Protein AF-X0V384-F1 (afdb_monomer_lite)

pLDDT: mean 91.4, std 7.95, range [48.19, 98.19]

Radius of gyration: 15.87 Å; chains: 1; bounding box: 48×36×35 Å

Organism: NCBI:txid412755

InterPro domains:
  IPR009051 Alpha-helical ferredoxin [G3DSA:1.10.1060.10] (32-154)
  IPR017896 4Fe-4S ferredoxin-type, iron-sulphur binding domain [PF13187] (60-135)
  IPR017896 4Fe-4S ferredoxin-type, iron-sulphur binding domain [PS51379] (51-80)
  IPR017896 4Fe-4S ferredoxin-type, iron-sulphur binding domain [PS51379] (112-142)
  IPR017900 4Fe-4S ferredoxin, iron-sulphur binding, conserved site [PS00198] (60-71)
  IPR017900 4Fe-4S ferredoxin, iron-sulphur binding, conserved site [PS00198] (122-133)

Secondary structure (DSSP, 8-state):
-TTHHHHHHHHHHHT--SSTTPPPPSSTT--GGGSTT-S--S-SBGGGS-HHHHHHHHH----SHHHHT-HHHHTT-S--HHHHHHHHHHHHHHHS-SSS----S--BSBTTTB-HHHHHT-----HHHHH-TT---HHHHHHHHHHHHHHTT---HHHHT-

Structure (mmCIF, N/CA/C/O backbone):
data_AF-X0V384-F1
#
_entry.id   AF-X0V384-F1
#
loop_
_atom_site.group_PDB
_atom_site.id
_atom_site.type_symbol
_atom_site.label_atom_id
_atom_site.label_alt_id
_atom_site.label_comp_id
_atom_site.label_asym_id
_atom_site.label_entity_id
_atom_site.label_seq_id
_atom_site.pdbx_PDB_ins_code
_atom_site.Cartn_x
_atom_site.Cartn_y
_atom_site.Cartn_z
_atom_site.occupancy
_atom_site.B_iso_or_equiv
_atom_site.auth_seq_id
_atom_site.auth_comp_id
_atom_site.auth_asym_id
_atom_site.auth_atom_id
_atom_site.pdbx_PDB_model_num
ATOM 1 N N . GLY A 1 1 ? 18.691 1.124 -0.310 1.00 60.72 1 GLY A N 1
ATOM 2 C CA . GLY A 1 1 ? 19.801 1.458 -1.238 1.00 60.72 1 GLY A CA 1
ATOM 3 C C . GLY A 1 1 ? 19.261 1.744 -2.630 1.00 60.72 1 GLY A C 1
ATOM 4 O O . GLY A 1 1 ? 18.236 1.174 -2.978 1.00 60.72 1 GLY A O 1
ATOM 5 N N . LYS A 1 2 ? 19.920 2.604 -3.423 1.00 70.94 2 LYS A N 1
ATOM 6 C CA . LYS A 1 2 ? 19.404 3.089 -4.728 1.00 70.94 2 LYS A CA 1
ATOM 7 C C . LYS A 1 2 ? 19.021 1.967 -5.711 1.00 70.94 2 LYS A C 1
ATOM 9 O O . LYS A 1 2 ? 18.051 2.118 -6.441 1.00 70.94 2 LYS A O 1
ATOM 14 N N . HIS A 1 3 ? 19.716 0.829 -5.668 1.00 84.19 3 HIS A N 1
ATOM 15 C CA . HIS A 1 3 ? 19.474 -0.324 -6.550 1.00 84.19 3 HIS A CA 1
ATOM 16 C C . HIS A 1 3 ? 18.676 -1.465 -5.908 1.00 84.19 3 HIS A C 1
ATOM 18 O O . HIS A 1 3 ? 18.487 -2.501 -6.537 1.00 84.19 3 HIS A O 1
ATOM 24 N N . PHE A 1 4 ? 18.202 -1.307 -4.667 1.00 88.19 4 PHE A N 1
ATOM 25 C CA . PHE A 1 4 ? 17.521 -2.398 -3.962 1.00 88.19 4 PHE A CA 1
ATOM 26 C C . PHE A 1 4 ? 16.258 -2.857 -4.704 1.00 88.19 4 PHE A C 1
ATOM 28 O O . PHE A 1 4 ? 16.060 -4.053 -4.886 1.00 88.19 4 PHE A O 1
ATOM 35 N N . HIS A 1 5 ? 15.483 -1.913 -5.247 1.00 89.88 5 HIS A N 1
ATOM 36 C CA . HIS A 1 5 ? 14.292 -2.217 -6.042 1.00 89.88 5 HIS A CA 1
ATOM 37 C C . HIS A 1 5 ? 14.595 -3.058 -7.294 1.00 89.88 5 HIS A C 1
ATOM 39 O O . HIS A 1 5 ? 13.761 -3.861 -7.690 1.00 89.88 5 HIS A O 1
ATOM 45 N N . VAL A 1 6 ? 15.788 -2.932 -7.893 1.00 92.50 6 VAL A N 1
ATOM 46 C CA . VAL A 1 6 ? 16.177 -3.704 -9.087 1.00 92.50 6 VAL A CA 1
ATOM 47 C C . VAL A 1 6 ? 16.330 -5.180 -8.736 1.00 92.50 6 VAL A C 1
ATOM 49 O O . VAL A 1 6 ? 15.732 -6.030 -9.386 1.00 92.50 6 VAL A O 1
ATOM 52 N N . VAL A 1 7 ? 17.078 -5.492 -7.675 1.00 92.12 7 VAL A N 1
ATOM 53 C CA . VAL A 1 7 ? 17.285 -6.882 -7.234 1.00 92.12 7 VAL A CA 1
ATOM 54 C C . VAL A 1 7 ? 15.966 -7.502 -6.781 1.00 92.12 7 VAL A C 1
ATOM 56 O O . VAL A 1 7 ? 15.630 -8.613 -7.180 1.00 92.12 7 VAL A O 1
ATOM 59 N N . ILE A 1 8 ? 15.198 -6.762 -5.981 1.00 93.50 8 ILE A N 1
ATOM 60 C CA . ILE A 1 8 ? 13.940 -7.253 -5.420 1.00 93.50 8 ILE A CA 1
ATOM 61 C C . ILE A 1 8 ? 12.854 -7.415 -6.495 1.00 93.50 8 ILE A C 1
ATOM 63 O O . ILE A 1 8 ? 12.035 -8.327 -6.390 1.00 93.50 8 ILE A O 1
ATOM 67 N N . SER A 1 9 ? 12.894 -6.629 -7.578 1.00 94.56 9 SER A N 1
ATOM 68 C CA . SER A 1 9 ? 11.927 -6.756 -8.675 1.00 94.56 9 SER A CA 1
ATOM 69 C C . SER A 1 9 ? 11.903 -8.136 -9.325 1.00 94.56 9 SER A C 1
ATOM 71 O O . SER A 1 9 ? 10.826 -8.605 -9.680 1.00 94.56 9 SER A O 1
ATOM 73 N N . LEU A 1 10 ? 13.048 -8.824 -9.412 1.00 94.62 10 LEU A N 1
ATOM 74 C CA . LEU A 1 10 ? 13.113 -10.190 -9.940 1.00 94.62 10 LEU A CA 1
ATOM 75 C C . LEU A 1 10 ? 12.263 -11.145 -9.099 1.00 94.62 10 LEU A C 1
ATOM 77 O O . LEU A 1 10 ? 11.474 -11.917 -9.638 1.00 94.62 10 LEU A O 1
ATOM 81 N N . PHE A 1 11 ? 12.388 -11.052 -7.775 1.00 94.94 11 PHE A N 1
ATOM 82 C CA . PHE A 1 11 ? 11.604 -11.862 -6.849 1.00 94.94 11 PHE A CA 1
ATOM 83 C C . PHE A 1 11 ? 10.127 -11.490 -6.900 1.00 94.94 11 PHE A C 1
ATOM 85 O O . PHE A 1 11 ? 9.280 -12.374 -6.895 1.00 94.94 11 PHE A O 1
ATOM 92 N N . ASN A 1 12 ? 9.798 -10.201 -6.988 1.00 96.12 12 ASN A N 1
ATOM 93 C CA . ASN A 1 12 ? 8.398 -9.798 -7.036 1.00 96.12 12 ASN A CA 1
ATOM 94 C C . ASN A 1 12 ? 7.704 -10.234 -8.321 1.00 96.12 12 ASN A C 1
ATOM 96 O O . ASN A 1 12 ? 6.579 -10.704 -8.251 1.00 96.12 12 ASN A O 1
ATOM 100 N N . VAL A 1 13 ? 8.378 -10.139 -9.470 1.00 94.56 13 VAL A N 1
ATOM 101 C CA . VAL A 1 13 ? 7.863 -10.672 -10.738 1.00 94.56 13 VAL A CA 1
ATOM 102 C C . VAL A 1 13 ? 7.722 -12.193 -10.666 1.00 94.56 13 VAL A C 1
ATOM 104 O O . VAL A 1 13 ? 6.732 -12.729 -11.149 1.00 94.56 13 VAL A O 1
ATOM 107 N N . PHE A 1 14 ? 8.659 -12.897 -10.027 1.00 95.31 14 PHE A N 1
ATOM 108 C CA . PHE A 1 14 ? 8.548 -14.345 -9.829 1.00 95.31 14 PHE A CA 1
ATOM 109 C C . PHE A 1 14 ? 7.343 -14.735 -8.956 1.00 95.31 14 PHE A C 1
ATOM 111 O O . PHE A 1 14 ? 6.645 -15.695 -9.267 1.00 95.31 14 PHE A O 1
ATOM 118 N N . PHE A 1 15 ? 7.074 -13.976 -7.891 1.00 94.50 15 PHE A N 1
ATOM 119 C CA . PHE A 1 15 ? 5.952 -14.200 -6.971 1.00 94.50 15 PHE A CA 1
ATOM 120 C C . PHE A 1 15 ? 4.706 -13.365 -7.300 1.00 94.50 15 PHE A C 1
ATOM 122 O O . PHE A 1 15 ? 3.829 -13.225 -6.446 1.00 94.50 15 PHE A O 1
ATOM 129 N N . MET A 1 16 ? 4.621 -12.776 -8.496 1.00 91.75 16 MET A N 1
ATOM 130 C CA . MET A 1 16 ? 3.482 -11.934 -8.853 1.00 91.75 16 MET A CA 1
ATOM 131 C C . MET A 1 16 ? 2.232 -12.783 -9.052 1.00 91.75 16 MET A C 1
ATOM 133 O O . MET A 1 16 ? 2.280 -13.900 -9.575 1.00 91.75 16 MET A O 1
ATOM 137 N N . ARG A 1 17 ? 1.079 -12.213 -8.720 1.00 88.44 17 ARG A N 1
ATOM 138 C CA . ARG A 1 17 ? -0.202 -12.832 -9.045 1.00 88.44 17 ARG A CA 1
ATOM 139 C C . ARG A 1 17 ? -0.459 -12.835 -10.555 1.00 88.44 17 ARG A C 1
ATOM 141 O O . ARG A 1 17 ? -0.517 -11.780 -11.188 1.00 88.44 17 ARG A O 1
ATOM 148 N N . LEU A 1 18 ? -0.652 -14.028 -11.120 1.00 88.75 18 LEU A N 1
ATOM 149 C CA . LEU A 1 18 ? -1.009 -14.210 -12.533 1.00 88.75 18 LEU A CA 1
ATOM 150 C C . LEU A 1 18 ? -2.499 -13.933 -12.780 1.00 88.75 18 LEU A C 1
ATOM 152 O O . LEU A 1 18 ? -2.856 -13.253 -13.740 1.00 88.75 18 LEU A O 1
ATOM 156 N N . GLU A 1 19 ? -3.362 -14.410 -11.882 1.00 88.31 19 GLU A N 1
ATOM 157 C CA . GLU A 1 19 ? -4.809 -14.183 -11.931 1.00 88.31 19 GLU A CA 1
ATOM 158 C C . GLU A 1 19 ? -5.185 -12.909 -11.167 1.00 88.31 19 GLU A C 1
ATOM 160 O O . GLU A 1 19 ? -5.292 -12.883 -9.938 1.00 88.31 19 GLU A O 1
ATOM 165 N N . ARG A 1 20 ? -5.352 -11.813 -11.908 1.00 85.56 20 ARG A N 1
ATOM 166 C CA . ARG A 1 20 ? -5.710 -10.501 -11.353 1.00 85.56 20 ARG A CA 1
ATOM 167 C C . ARG A 1 20 ? -7.210 -10.418 -11.054 1.00 85.56 20 ARG A C 1
ATOM 169 O O . ARG A 1 20 ? -8.014 -11.037 -11.740 1.00 85.56 20 ARG A O 1
ATOM 176 N N . GLY A 1 21 ? -7.580 -9.591 -10.076 1.00 83.81 21 GLY A N 1
ATOM 177 C CA . GLY A 1 21 ? -8.978 -9.355 -9.677 1.00 83.81 21 GLY A CA 1
ATOM 178 C C . GLY A 1 21 ? -9.412 -10.111 -8.420 1.00 83.81 21 GLY A C 1
ATOM 179 O O . GLY A 1 21 ? -10.396 -9.728 -7.793 1.00 83.81 21 GLY A O 1
ATOM 180 N N . ASN A 1 22 ? -8.641 -11.113 -7.999 1.00 86.75 22 ASN A N 1
ATOM 181 C CA . ASN A 1 22 ? -8.879 -11.833 -6.754 1.00 86.75 22 ASN A CA 1
ATOM 182 C C . ASN A 1 22 ? -8.250 -11.059 -5.591 1.00 86.75 22 ASN A C 1
ATOM 184 O O . ASN A 1 22 ? -7.079 -10.675 -5.663 1.00 86.75 22 ASN A O 1
ATOM 188 N N . VAL A 1 23 ? -9.013 -10.858 -4.519 1.00 87.50 23 VAL A N 1
ATOM 189 C CA . VAL A 1 23 ? -8.533 -10.256 -3.269 1.00 87.50 23 VAL A CA 1
ATOM 190 C C . VAL A 1 23 ? -8.114 -11.371 -2.323 1.00 87.50 23 VAL A C 1
ATOM 192 O O . VAL A 1 23 ? -8.809 -12.383 -2.215 1.00 87.50 23 VAL A O 1
ATOM 195 N N . LYS A 1 24 ? -6.994 -11.202 -1.618 1.00 89.50 24 LYS A N 1
ATOM 196 C CA . LYS A 1 24 ? -6.559 -12.217 -0.653 1.00 89.50 24 LYS A CA 1
ATOM 197 C C . LYS A 1 24 ? -7.591 -12.434 0.473 1.00 89.50 24 LYS A C 1
ATOM 199 O O . LYS A 1 24 ? -8.268 -11.473 0.880 1.00 89.50 24 LYS A O 1
ATOM 204 N N . PRO A 1 25 ? -7.675 -13.650 1.048 1.00 90.31 25 PRO A N 1
ATOM 205 C CA . PRO A 1 25 ? -8.540 -13.910 2.198 1.00 90.31 25 PRO A CA 1
ATOM 206 C C . PRO A 1 25 ? -8.192 -12.999 3.385 1.00 90.31 25 PRO A C 1
ATOM 208 O O . PRO A 1 25 ? -7.096 -12.426 3.456 1.00 90.31 25 PRO A O 1
ATOM 211 N N . VAL A 1 26 ? -9.140 -12.855 4.316 1.00 89.50 26 VAL A N 1
ATOM 212 C CA . VAL A 1 26 ? -8.953 -12.081 5.557 1.00 89.50 26 VAL A CA 1
ATOM 213 C C . VAL A 1 26 ? -7.759 -12.635 6.337 1.00 89.50 26 VAL A C 1
ATOM 215 O O . VAL A 1 26 ? -6.824 -11.899 6.655 1.00 89.50 26 VAL A O 1
ATOM 218 N N . ARG A 1 27 ? -7.740 -13.957 6.534 1.00 87.75 27 ARG A N 1
ATOM 219 C CA . ARG A 1 27 ? -6.637 -14.707 7.133 1.00 87.75 27 ARG A CA 1
ATOM 220 C C . ARG A 1 27 ? -6.414 -15.988 6.331 1.00 87.75 27 ARG A C 1
ATOM 222 O O . ARG A 1 27 ? -7.356 -16.707 6.028 1.00 87.75 27 ARG A O 1
ATOM 229 N N . TYR A 1 28 ? -5.168 -16.265 5.948 1.00 87.25 28 TYR A N 1
ATOM 230 C CA . TYR A 1 28 ? -4.841 -17.519 5.265 1.00 87.25 28 TYR A CA 1
ATOM 231 C C . TYR A 1 28 ? -4.977 -18.701 6.232 1.00 87.25 28 TYR A C 1
ATOM 233 O O . TYR A 1 28 ? -4.468 -18.627 7.349 1.00 87.25 28 TYR A O 1
ATOM 241 N N . GLY A 1 29 ? -5.613 -19.784 5.778 1.00 87.38 29 GLY A N 1
ATOM 242 C CA . GLY A 1 29 ? -5.794 -21.010 6.564 1.00 87.38 29 GLY A CA 1
ATOM 243 C C . GLY A 1 29 ? -6.915 -20.953 7.605 1.00 87.38 29 GLY A C 1
ATOM 244 O O . GLY A 1 29 ? -6.951 -21.817 8.473 1.00 87.38 29 GLY A O 1
ATOM 245 N N . VAL A 1 30 ? -7.791 -19.946 7.534 1.00 89.31 30 VAL A N 1
ATOM 246 C CA . VAL A 1 30 ? -9.001 -19.839 8.357 1.00 89.31 30 VAL A CA 1
ATOM 247 C C . VAL A 1 30 ? -10.206 -19.896 7.425 1.00 89.31 30 VAL A C 1
ATOM 249 O O . VAL A 1 30 ? -10.287 -19.099 6.487 1.00 89.31 30 VAL A O 1
ATOM 252 N N . ASP A 1 31 ? -11.090 -20.861 7.667 1.00 88.88 31 ASP A N 1
ATOM 253 C CA . ASP A 1 31 ? -12.362 -21.003 6.955 1.00 88.88 31 ASP A CA 1
ATOM 254 C C . ASP A 1 31 ? -13.380 -19.961 7.447 1.00 88.88 31 ASP A C 1
ATOM 256 O O . ASP A 1 31 ? -13.182 -19.342 8.492 1.00 88.88 31 ASP A O 1
ATOM 260 N N . GLU A 1 32 ? -14.472 -19.760 6.702 1.00 83.44 32 GLU A N 1
ATOM 261 C CA . GLU A 1 32 ? -15.474 -18.722 7.005 1.00 83.44 32 GLU A CA 1
ATOM 262 C C . GLU A 1 32 ? -16.030 -18.830 8.433 1.00 83.44 32 GLU A C 1
ATOM 264 O O . GLU A 1 32 ? -16.118 -17.817 9.124 1.00 83.44 32 GLU A O 1
ATOM 269 N N . ASP A 1 33 ? -16.290 -20.051 8.907 1.00 86.31 33 ASP A N 1
ATOM 270 C CA . ASP A 1 33 ? -16.815 -20.317 10.253 1.00 86.31 33 ASP A CA 1
ATOM 271 C C . ASP A 1 33 ? -15.851 -19.894 11.377 1.00 86.31 33 ASP A C 1
ATOM 273 O O . ASP A 1 33 ? -16.280 -19.631 12.495 1.00 86.31 33 ASP A O 1
ATOM 277 N N . GLY A 1 34 ? -14.545 -19.828 11.095 1.00 86.44 34 GLY A N 1
ATOM 278 C CA . GLY A 1 34 ? -13.516 -19.441 12.065 1.00 86.44 34 GLY A CA 1
ATOM 279 C C . GLY A 1 34 ? -13.164 -17.954 12.040 1.00 86.44 34 GLY A C 1
ATOM 280 O O . GLY A 1 34 ? -12.260 -17.534 12.763 1.00 86.44 34 GLY A O 1
ATOM 281 N N . LEU A 1 35 ? -13.812 -17.151 11.186 1.00 85.69 35 LEU A N 1
ATOM 282 C CA . LEU A 1 35 ? -13.539 -15.713 11.097 1.00 85.69 35 LEU A CA 1
ATOM 283 C C . LEU A 1 35 ? -14.055 -14.947 12.318 1.00 85.69 35 LEU A C 1
ATOM 285 O O . LEU A 1 35 ? -13.398 -13.997 12.738 1.00 85.69 35 LEU A O 1
ATOM 289 N N . ASP A 1 36 ? -15.178 -15.375 12.898 1.00 84.44 36 ASP A N 1
ATOM 290 C CA . ASP A 1 36 ? -15.782 -14.737 14.077 1.00 84.44 36 ASP A CA 1
ATOM 291 C C . ASP A 1 36 ? -14.938 -14.929 15.351 1.00 84.44 36 ASP A C 1
ATOM 293 O O . ASP A 1 36 ? -15.034 -14.140 16.290 1.00 84.44 36 ASP A O 1
ATOM 297 N N . ASP A 1 37 ? -14.065 -15.941 15.363 1.00 87.88 37 ASP A N 1
ATOM 298 C CA . ASP A 1 37 ? -13.142 -16.231 16.465 1.00 87.88 37 ASP A CA 1
ATOM 299 C C . ASP A 1 37 ? -11.835 -15.415 16.389 1.00 87.88 37 ASP A C 1
ATOM 301 O O . ASP A 1 37 ? -10.967 -15.524 17.262 1.00 87.88 37 ASP A O 1
ATOM 305 N N . LEU A 1 38 ? -11.646 -14.611 15.336 1.00 86.00 38 LEU A N 1
ATOM 306 C CA . LEU A 1 38 ? -10.450 -13.787 15.185 1.00 86.00 38 LEU A CA 1
ATOM 307 C C . LEU A 1 38 ? -10.503 -12.574 16.119 1.00 86.00 38 LEU A C 1
ATOM 309 O O . LEU A 1 38 ? -11.382 -11.728 16.017 1.00 86.00 38 LEU A O 1
ATOM 313 N N . GLU A 1 39 ? -9.483 -12.437 16.967 1.00 84.81 39 GLU A N 1
ATOM 314 C CA . GLU A 1 39 ? -9.335 -11.280 17.864 1.00 84.81 39 GLU A CA 1
ATOM 315 C C . GLU A 1 39 ? -9.166 -9.954 17.102 1.00 84.81 39 GLU A C 1
ATOM 317 O O . GLU A 1 39 ? -9.567 -8.898 17.585 1.00 84.81 39 GLU A O 1
ATOM 322 N N . SER A 1 40 ? -8.545 -9.993 15.920 1.00 86.75 40 SER A N 1
ATOM 323 C CA . SER A 1 40 ? -8.432 -8.834 15.031 1.00 86.75 40 SER A CA 1
ATOM 324 C C . SER A 1 40 ? -8.137 -9.243 13.593 1.00 86.75 40 SER A C 1
ATOM 326 O O . SER A 1 40 ? -7.614 -10.333 13.324 1.00 86.75 40 SER A O 1
ATOM 328 N N . PHE A 1 41 ? -8.433 -8.346 12.654 1.00 89.56 41 PHE A N 1
ATOM 329 C CA . PHE A 1 41 ? -8.161 -8.560 11.236 1.00 89.56 41 PHE A CA 1
ATOM 330 C C . PHE A 1 41 ? -7.716 -7.289 10.505 1.00 89.56 41 PHE A C 1
ATOM 332 O O . PHE A 1 41 ? -7.936 -6.160 10.935 1.00 89.56 41 PHE A O 1
ATOM 339 N N . GLY A 1 42 ? -7.081 -7.489 9.347 1.00 93.50 42 GLY A N 1
ATOM 340 C CA . GLY A 1 42 ? -6.495 -6.411 8.554 1.00 93.50 42 GLY A CA 1
ATOM 341 C C . GLY A 1 42 ? -5.129 -5.960 9.065 1.00 93.50 42 GLY A C 1
ATOM 342 O O . GLY A 1 42 ? -4.422 -6.718 9.721 1.00 93.50 42 GLY A O 1
ATOM 343 N N . VAL A 1 43 ? -4.736 -4.745 8.687 1.00 95.75 43 VAL A N 1
ATOM 344 C CA . VAL A 1 43 ? -3.426 -4.164 9.006 1.00 95.75 43 VAL A CA 1
ATOM 345 C C . VAL A 1 43 ? -3.640 -2.835 9.726 1.00 95.75 43 VAL A C 1
ATOM 347 O O . VAL A 1 43 ? -4.198 -1.904 9.141 1.00 95.75 43 VAL A O 1
ATOM 350 N N . LYS A 1 44 ? -3.176 -2.755 10.977 1.00 95.69 44 LYS A N 1
ATOM 351 C CA . LYS A 1 44 ? -3.312 -1.594 11.873 1.00 95.69 44 LYS A CA 1
ATOM 352 C C . LYS A 1 44 ? -1.958 -0.961 12.167 1.00 95.69 44 LYS A C 1
ATOM 354 O O . LYS A 1 44 ? -1.813 0.263 12.102 1.00 95.69 44 LYS A O 1
ATOM 359 N N . VAL A 1 45 ? -0.954 -1.798 12.424 1.00 95.44 45 VAL A N 1
ATOM 360 C CA . VAL A 1 45 ? 0.448 -1.417 12.626 1.00 95.44 45 VAL A CA 1
ATOM 361 C C . VAL A 1 45 ? 1.321 -1.972 11.504 1.00 95.44 45 VAL A C 1
ATOM 363 O O . VAL A 1 45 ? 0.899 -2.804 10.701 1.00 95.44 45 VAL A O 1
ATOM 366 N N . PHE A 1 46 ? 2.552 -1.478 11.392 1.00 94.88 46 PHE A N 1
ATOM 367 C CA . PHE A 1 46 ? 3.421 -1.824 10.266 1.00 94.88 46 PHE A CA 1
ATOM 368 C C . PHE A 1 46 ? 3.795 -3.315 10.237 1.00 94.88 46 PHE A C 1
ATOM 370 O O . PHE A 1 46 ? 3.946 -3.898 9.165 1.00 94.88 46 PHE A O 1
ATOM 377 N N . GLU A 1 47 ? 3.894 -3.935 11.407 1.00 92.62 47 GLU A N 1
ATOM 378 C CA . GLU A 1 47 ? 4.194 -5.350 11.610 1.00 92.62 47 GLU A CA 1
ATOM 379 C C . GLU A 1 47 ? 3.096 -6.292 11.094 1.00 92.62 47 GLU A C 1
ATOM 381 O O . GLU A 1 47 ? 3.382 -7.458 10.823 1.00 92.62 47 GLU A O 1
ATOM 386 N N . ASP A 1 48 ? 1.872 -5.797 10.891 1.00 94.31 48 ASP A N 1
ATOM 387 C CA . ASP A 1 48 ? 0.761 -6.607 10.382 1.00 94.31 48 ASP A CA 1
ATOM 388 C C . ASP A 1 48 ? 0.885 -6.880 8.874 1.00 94.31 48 ASP A C 1
ATOM 390 O O . ASP A 1 48 ? 0.239 -7.782 8.326 1.00 94.31 48 ASP A O 1
ATOM 394 N N . PHE A 1 49 ? 1.707 -6.103 8.157 1.00 95.19 49 PHE A N 1
ATOM 395 C CA . PHE A 1 49 ? 1.913 -6.315 6.731 1.00 95.19 49 PHE A CA 1
ATOM 396 C C . PHE A 1 49 ? 2.554 -7.684 6.462 1.00 95.19 49 PHE A C 1
ATOM 398 O O . PHE A 1 49 ? 3.598 -8.046 6.998 1.00 95.19 49 PHE A O 1
ATOM 405 N N . THR A 1 50 ? 1.961 -8.436 5.532 1.00 94.00 50 THR A N 1
ATOM 406 C CA . THR A 1 50 ? 2.514 -9.721 5.089 1.00 94.00 50 THR A CA 1
ATOM 407 C C . THR A 1 50 ? 3.889 -9.568 4.430 1.00 94.00 50 THR A C 1
ATOM 409 O O . THR A 1 50 ? 4.235 -8.517 3.883 1.00 94.00 50 THR A O 1
ATOM 412 N N . TRP A 1 51 ? 4.648 -10.665 4.364 1.00 93.75 51 TRP A N 1
ATOM 413 C CA . TRP A 1 51 ? 5.929 -10.701 3.648 1.00 93.75 51 TRP A CA 1
ATOM 414 C C . TRP A 1 51 ? 5.806 -10.230 2.186 1.00 93.75 51 TRP A C 1
ATOM 416 O O . TRP A 1 51 ? 6.690 -9.536 1.685 1.00 93.75 51 TRP A O 1
ATOM 426 N N . LYS A 1 52 ? 4.690 -10.549 1.510 1.00 94.19 52 LYS A N 1
ATOM 427 C CA . LYS A 1 52 ? 4.429 -10.124 0.127 1.00 94.19 52 LYS A CA 1
ATOM 428 C C . LYS A 1 52 ? 4.173 -8.621 0.043 1.00 94.19 52 LYS A C 1
ATOM 430 O O . LYS A 1 52 ? 4.666 -7.966 -0.872 1.00 94.19 52 LYS A O 1
ATOM 435 N N . HIS A 1 53 ? 3.471 -8.045 1.022 1.00 95.88 53 HIS A N 1
ATOM 436 C CA . HIS A 1 53 ? 3.302 -6.593 1.107 1.00 95.88 53 HIS A CA 1
ATOM 437 C C . HIS A 1 53 ? 4.647 -5.879 1.249 1.00 95.88 53 HIS A C 1
ATOM 439 O O . HIS A 1 53 ? 4.903 -4.906 0.538 1.00 95.88 53 HIS A O 1
ATOM 445 N N . MET A 1 54 ? 5.519 -6.412 2.105 1.00 95.50 54 MET A N 1
ATOM 446 C CA . MET A 1 54 ? 6.872 -5.899 2.298 1.00 95.50 54 MET A CA 1
ATOM 447 C C . MET A 1 54 ? 7.714 -5.999 1.022 1.00 95.50 54 MET A C 1
ATOM 449 O O . MET A 1 54 ? 8.371 -5.028 0.641 1.00 95.50 54 MET A O 1
ATOM 453 N N . LEU A 1 55 ? 7.651 -7.136 0.322 1.00 95.50 55 LEU A N 1
ATOM 454 C CA . LEU A 1 55 ? 8.329 -7.332 -0.961 1.00 95.50 55 LEU A CA 1
ATOM 455 C C . LEU A 1 55 ? 7.909 -6.272 -1.990 1.00 95.50 55 LEU A C 1
ATOM 457 O O . LEU A 1 55 ? 8.752 -5.648 -2.638 1.00 95.50 55 LEU A O 1
ATOM 461 N N . ASP A 1 56 ? 6.608 -6.018 -2.093 1.00 96.69 56 ASP A N 1
ATOM 462 C CA . ASP A 1 56 ? 6.040 -5.028 -3.004 1.00 96.69 56 ASP A CA 1
ATOM 463 C C . ASP A 1 56 ? 6.498 -3.593 -2.695 1.00 96.69 56 ASP A C 1
ATOM 465 O O . ASP A 1 56 ? 6.799 -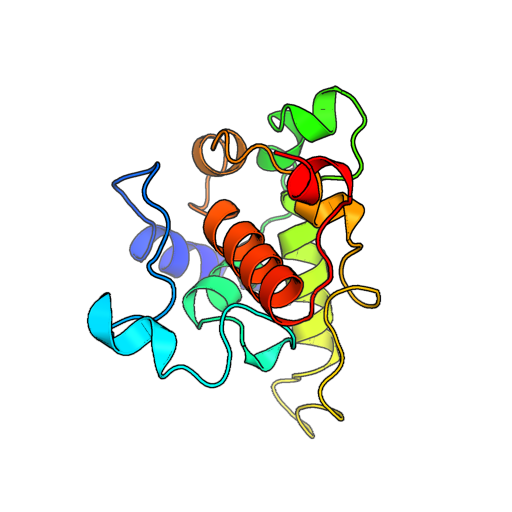2.825 -3.614 1.00 96.69 56 ASP A O 1
ATOM 469 N N . PHE A 1 57 ? 6.594 -3.216 -1.414 1.00 95.94 57 PHE A N 1
ATOM 470 C CA . PHE A 1 57 ? 7.097 -1.897 -1.013 1.00 95.94 57 PHE A CA 1
ATOM 471 C C . PHE A 1 57 ? 8.526 -1.665 -1.500 1.00 95.94 57 PHE A C 1
ATOM 473 O O . PHE A 1 57 ? 8.828 -0.627 -2.096 1.00 95.94 57 PHE A O 1
ATOM 480 N N . TYR A 1 58 ? 9.397 -2.653 -1.310 1.00 95.06 58 TYR A N 1
ATOM 481 C CA . TYR A 1 58 ? 10.787 -2.567 -1.745 1.00 95.06 58 TYR A CA 1
ATOM 482 C C . TYR A 1 58 ? 10.967 -2.670 -3.259 1.00 95.06 58 TYR A C 1
ATOM 484 O O . TYR A 1 58 ? 11.953 -2.153 -3.784 1.00 95.06 58 TYR A O 1
ATOM 492 N N . THR A 1 59 ? 10.011 -3.281 -3.958 1.00 96.56 59 THR A N 1
ATOM 493 C CA . THR A 1 59 ? 10.015 -3.422 -5.419 1.00 96.56 59 THR A CA 1
ATOM 494 C C . THR A 1 59 ? 9.707 -2.114 -6.144 1.00 96.56 59 THR A C 1
ATOM 496 O O . THR A 1 59 ? 10.158 -1.916 -7.270 1.00 96.56 59 THR A O 1
ATOM 499 N N . CYS A 1 60 ? 8.947 -1.202 -5.532 1.00 96.06 60 CYS A N 1
ATOM 500 C CA . CYS A 1 60 ? 8.508 0.024 -6.196 1.00 96.06 60 CYS A CA 1
ATOM 501 C C . CYS A 1 60 ? 9.683 0.862 -6.733 1.00 96.06 60 CYS A C 1
ATOM 503 O O . CYS A 1 60 ? 10.492 1.397 -5.971 1.00 96.06 60 CYS A O 1
ATOM 505 N N . ALA A 1 61 ? 9.712 1.027 -8.059 1.00 95.38 61 ALA A N 1
ATOM 506 C CA . ALA A 1 61 ? 10.689 1.837 -8.786 1.00 95.38 61 ALA A CA 1
ATOM 507 C C . ALA A 1 61 ? 10.280 3.315 -8.948 1.00 95.38 61 ALA A C 1
ATOM 509 O O . ALA A 1 61 ? 10.936 4.045 -9.681 1.00 95.38 61 ALA A O 1
ATOM 510 N N . ASP A 1 62 ? 9.189 3.756 -8.308 1.00 95.31 62 ASP A N 1
ATOM 511 C CA . ASP A 1 62 ? 8.716 5.153 -8.350 1.00 95.31 62 ASP A CA 1
ATOM 512 C C . ASP A 1 62 ? 8.462 5.696 -9.781 1.00 95.31 62 ASP A C 1
ATOM 514 O O . ASP A 1 62 ? 8.662 6.868 -10.083 1.00 95.31 62 ASP A O 1
ATOM 518 N N . CYS A 1 63 ? 7.996 4.834 -10.694 1.00 96.25 63 CYS A N 1
ATOM 519 C CA . CYS A 1 63 ? 7.843 5.176 -12.117 1.00 96.25 63 CYS A CA 1
ATOM 520 C C . CYS A 1 63 ? 6.556 5.938 -12.494 1.00 96.25 63 CYS A C 1
ATOM 522 O O . CYS A 1 63 ? 6.421 6.345 -13.641 1.00 96.25 63 CYS A O 1
ATOM 524 N N . GLY A 1 64 ? 5.583 6.094 -11.588 1.00 96.94 64 GLY A N 1
ATOM 525 C CA . GLY A 1 64 ? 4.362 6.881 -11.852 1.00 96.94 64 GLY A CA 1
ATOM 526 C C . GLY A 1 64 ? 3.178 6.127 -12.465 1.00 96.94 64 GLY A C 1
ATOM 527 O O . GLY A 1 64 ? 2.041 6.435 -12.119 1.00 96.94 64 GLY A O 1
ATOM 528 N N . ARG A 1 65 ? 3.414 5.084 -13.274 1.00 97.94 65 ARG A N 1
ATOM 529 C CA . ARG A 1 65 ? 2.374 4.440 -14.113 1.00 97.94 65 ARG A CA 1
ATOM 530 C C . ARG A 1 65 ? 1.086 4.059 -13.377 1.00 97.94 65 ARG A C 1
ATOM 532 O O . ARG A 1 65 ? -0.009 4.284 -13.884 1.00 97.94 65 ARG A O 1
ATOM 539 N N . CYS A 1 66 ? 1.212 3.498 -12.175 1.00 97.94 66 CYS A N 1
ATOM 540 C CA . CYS A 1 66 ? 0.067 3.086 -11.366 1.00 97.94 66 CYS A CA 1
ATOM 541 C C . CYS A 1 66 ? -0.787 4.269 -10.880 1.00 97.94 66 CYS A C 1
ATOM 543 O O . CYS A 1 66 ? -2.001 4.127 -10.757 1.00 97.94 66 CYS A O 1
ATOM 545 N N . SER A 1 67 ? -0.177 5.429 -10.632 1.00 98.06 67 SER A N 1
ATOM 546 C CA . SER A 1 67 ? -0.877 6.658 -10.248 1.00 98.06 67 SER A CA 1
ATOM 547 C C . SER A 1 67 ? -1.442 7.400 -11.451 1.00 98.06 67 SER A C 1
ATOM 549 O O . SER A 1 67 ? -2.581 7.857 -11.386 1.00 98.06 67 SER A O 1
ATOM 551 N N . ASP A 1 68 ? -0.713 7.445 -12.566 1.00 97.94 68 ASP A N 1
ATOM 552 C CA . ASP A 1 68 ? -1.167 8.096 -13.806 1.00 97.94 68 ASP A CA 1
ATOM 553 C C . ASP A 1 68 ? -2.429 7.437 -14.381 1.00 97.94 68 ASP A C 1
ATOM 555 O O . ASP A 1 68 ? -3.241 8.079 -15.044 1.00 97.94 68 ASP A O 1
ATOM 559 N N . ARG A 1 69 ? -2.602 6.138 -14.116 1.00 98.06 69 ARG A N 1
ATOM 560 C CA . ARG A 1 69 ? -3.748 5.338 -14.567 1.00 98.06 69 ARG A CA 1
ATOM 561 C C . ARG A 1 69 ? -4.784 5.081 -13.478 1.00 98.06 69 ARG A C 1
ATOM 563 O O . ARG A 1 69 ? -5.779 4.407 -13.730 1.00 98.06 69 ARG A O 1
ATOM 570 N N . CYS A 1 70 ? -4.590 5.619 -12.276 1.00 98.19 70 CYS A N 1
ATOM 571 C CA . CYS A 1 70 ? -5.569 5.494 -11.206 1.00 98.19 70 CYS A CA 1
ATOM 572 C C . CYS A 1 70 ? -6.746 6.459 -11.452 1.00 98.19 70 CYS A C 1
ATOM 574 O O . CYS A 1 70 ? -6.532 7.673 -11.466 1.00 98.19 70 CYS A O 1
ATOM 576 N N . PRO A 1 71 ? -7.997 5.974 -11.582 1.00 98.06 71 PRO A N 1
ATOM 577 C CA . PRO A 1 71 ? -9.147 6.849 -11.815 1.00 98.06 71 PRO A CA 1
ATOM 578 C C . PRO A 1 71 ? -9.430 7.780 -10.630 1.00 98.06 71 PRO A C 1
ATOM 580 O O . PRO A 1 71 ? -9.810 8.925 -10.844 1.00 98.06 71 PRO A O 1
ATOM 583 N N . ALA A 1 72 ? -9.196 7.330 -9.390 1.00 97.81 72 ALA A N 1
ATOM 584 C CA . ALA A 1 72 ? -9.346 8.172 -8.203 1.00 97.81 72 ALA A CA 1
ATOM 585 C C . ALA A 1 72 ? -8.350 9.346 -8.221 1.00 97.81 72 ALA A C 1
ATOM 587 O O . ALA A 1 72 ? -8.746 10.492 -8.016 1.00 97.81 72 ALA A O 1
ATOM 588 N N . ASN A 1 73 ? -7.084 9.071 -8.552 1.00 97.62 73 ASN A N 1
ATOM 589 C CA . ASN A 1 73 ? -6.061 10.102 -8.726 1.00 97.62 73 ASN A CA 1
ATOM 590 C C . ASN A 1 73 ? -6.435 11.080 -9.854 1.00 97.62 73 ASN A C 1
ATOM 592 O O . ASN A 1 73 ? -6.330 12.291 -9.686 1.00 97.62 73 ASN A O 1
ATOM 596 N N . ALA A 1 74 ? -6.925 10.563 -10.987 1.00 97.62 74 ALA A N 1
ATOM 597 C CA . ALA A 1 74 ? -7.285 11.366 -12.158 1.00 97.62 74 ALA A CA 1
ATOM 598 C C . ALA A 1 74 ? -8.397 12.392 -11.879 1.00 97.62 74 ALA A C 1
ATOM 600 O O . ALA A 1 74 ? -8.399 13.467 -12.473 1.00 97.62 74 ALA A O 1
ATOM 601 N N . VAL A 1 75 ? -9.321 12.085 -10.961 1.00 97.44 75 VAL A N 1
ATOM 602 C CA . VAL A 1 75 ? -10.391 13.008 -10.538 1.00 97.44 75 VAL A CA 1
ATOM 603 C C . VAL A 1 75 ? -10.028 13.830 -9.294 1.00 97.44 75 VAL A C 1
ATOM 605 O O . VAL A 1 75 ? -10.898 14.460 -8.697 1.00 97.44 75 VAL A O 1
ATOM 608 N N . GLY A 1 76 ? -8.757 13.826 -8.880 1.00 96.62 76 GLY A N 1
ATOM 609 C CA . GLY A 1 76 ? -8.256 14.645 -7.774 1.00 96.62 76 GLY A CA 1
ATOM 610 C C . GLY A 1 76 ? -8.575 14.120 -6.372 1.00 96.62 76 GLY A C 1
ATOM 611 O O . GLY A 1 76 ? -8.466 14.875 -5.407 1.00 96.62 76 GLY A O 1
ATOM 612 N N . ARG A 1 77 ? -8.965 12.846 -6.218 1.00 96.81 77 ARG A N 1
ATOM 613 C CA . ARG A 1 77 ? -9.054 12.222 -4.885 1.00 96.81 77 ARG A CA 1
ATOM 614 C C . ARG A 1 77 ? -7.648 12.029 -4.302 1.00 96.81 77 ARG A C 1
ATOM 616 O O . ARG A 1 77 ? -6.706 11.826 -5.069 1.00 96.81 77 ARG A O 1
ATOM 623 N N . PRO A 1 78 ? -7.486 12.026 -2.966 1.00 95.44 78 PRO A N 1
ATOM 624 C CA . PRO A 1 78 ? -6.181 11.957 -2.301 1.00 95.44 78 PRO A CA 1
ATOM 625 C C . PRO A 1 78 ? -5.546 10.551 -2.325 1.00 95.44 78 PRO A C 1
ATOM 627 O O . PRO A 1 78 ? -4.990 10.111 -1.327 1.00 95.44 78 PRO A O 1
ATOM 630 N N . LEU A 1 79 ? -5.609 9.832 -3.450 1.00 97.19 79 LEU A N 1
ATOM 631 C CA . LEU A 1 79 ? -5.005 8.510 -3.620 1.00 97.19 79 LEU A CA 1
ATOM 632 C C . LEU A 1 79 ? -3.987 8.513 -4.753 1.00 97.19 79 LEU A C 1
ATOM 634 O O . LEU A 1 79 ? -4.321 8.752 -5.907 1.00 97.19 79 LEU A O 1
ATOM 638 N N . SER A 1 80 ? -2.769 8.094 -4.429 1.00 97.50 80 SER A N 1
ATOM 639 C CA . SER A 1 80 ? -1.731 7.751 -5.395 1.00 97.50 80 SER A CA 1
ATOM 640 C C . SER A 1 80 ? -1.181 6.369 -5.032 1.00 97.50 80 SER A C 1
ATOM 642 O O . SER A 1 80 ? -0.441 6.262 -4.051 1.00 97.50 80 SER A O 1
ATOM 644 N N . PRO A 1 81 ? -1.496 5.300 -5.794 1.00 97.12 81 PRO A N 1
ATOM 645 C CA . PRO A 1 81 ? -0.985 3.951 -5.533 1.00 97.12 81 PRO A CA 1
ATOM 646 C C . PRO A 1 81 ? 0.539 3.913 -5.378 1.00 97.12 81 PRO A C 1
ATOM 648 O O . PRO A 1 81 ? 1.066 3.233 -4.502 1.00 97.12 81 PRO A O 1
ATOM 651 N N . ARG A 1 82 ? 1.260 4.727 -6.159 1.00 97.75 82 ARG A N 1
ATOM 652 C CA . ARG A 1 82 ? 2.710 4.904 -6.025 1.00 97.75 82 ARG A CA 1
ATOM 653 C C . ARG A 1 82 ? 3.131 5.342 -4.623 1.00 97.75 82 ARG A C 1
ATOM 655 O O . ARG A 1 82 ? 4.085 4.789 -4.077 1.00 97.75 82 ARG A O 1
ATOM 662 N N . PHE A 1 83 ? 2.437 6.325 -4.047 1.00 97.25 83 PHE A N 1
ATOM 663 C CA . PHE A 1 83 ? 2.775 6.843 -2.724 1.00 97.25 83 PHE A CA 1
ATOM 664 C C . PHE A 1 83 ? 2.434 5.870 -1.604 1.00 97.25 83 PHE A C 1
ATOM 666 O O . PHE A 1 83 ? 3.180 5.850 -0.631 1.00 97.25 83 PHE A O 1
ATOM 673 N N . ILE A 1 84 ? 1.438 4.994 -1.771 1.00 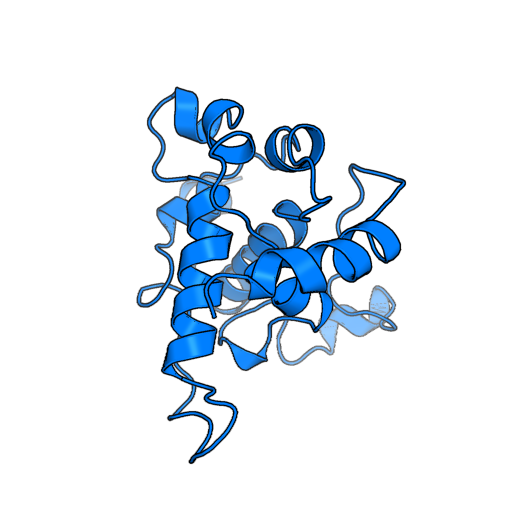97.44 84 ILE A N 1
ATOM 674 C CA . ILE A 1 84 ? 1.209 3.887 -0.830 1.00 97.44 84 ILE A CA 1
ATOM 675 C C . ILE A 1 84 ? 2.486 3.053 -0.673 1.00 97.44 84 ILE A C 1
ATOM 677 O O . ILE A 1 84 ? 2.965 2.845 0.438 1.00 97.44 84 ILE A O 1
ATOM 681 N N . SER A 1 85 ? 3.104 2.642 -1.785 1.00 96.69 85 SER A N 1
ATOM 682 C CA . SER A 1 85 ? 4.326 1.837 -1.715 1.00 96.69 85 SER A CA 1
ATOM 683 C C . SER A 1 85 ? 5.539 2.602 -1.198 1.00 96.69 85 SER A C 1
ATOM 685 O O . SER A 1 85 ? 6.319 2.052 -0.425 1.00 96.69 85 SER A O 1
ATOM 687 N N . ILE A 1 86 ? 5.721 3.852 -1.626 1.00 96.12 86 ILE A N 1
ATOM 688 C CA . ILE A 1 86 ? 6.894 4.651 -1.245 1.00 96.12 86 ILE A CA 1
ATOM 689 C C . ILE A 1 86 ? 6.854 5.016 0.235 1.00 96.12 86 ILE A C 1
ATOM 691 O O . ILE A 1 86 ? 7.859 4.839 0.914 1.00 96.12 86 ILE A O 1
ATOM 695 N N . LYS A 1 87 ? 5.699 5.446 0.755 1.00 97.12 87 LYS A N 1
ATOM 696 C CA . LYS A 1 87 ? 5.531 5.756 2.180 1.00 97.12 87 LYS A CA 1
ATOM 697 C C . LYS A 1 87 ? 5.828 4.531 3.050 1.00 97.12 87 LYS A C 1
ATOM 699 O O . LYS A 1 87 ? 6.616 4.634 3.987 1.00 97.12 87 LYS A O 1
ATOM 704 N N . GLY A 1 88 ? 5.276 3.365 2.697 1.00 96.00 88 GLY A N 1
ATOM 705 C CA . GLY A 1 88 ? 5.551 2.108 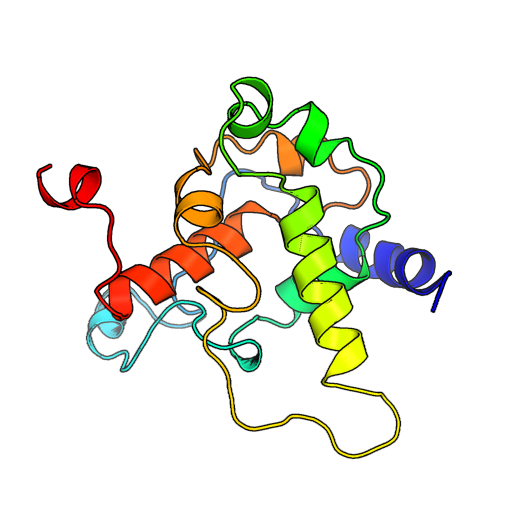3.399 1.00 96.00 88 GLY A CA 1
ATOM 706 C C . GLY A 1 88 ? 7.029 1.708 3.349 1.00 96.00 88 GLY A C 1
ATOM 707 O O . GLY A 1 88 ? 7.619 1.377 4.373 1.00 96.00 88 GLY A O 1
ATOM 708 N N . ARG A 1 89 ? 7.664 1.809 2.175 1.00 94.50 89 ARG A N 1
ATOM 709 C CA . ARG A 1 89 ? 9.097 1.529 1.989 1.00 94.50 89 ARG A CA 1
ATOM 710 C C . ARG A 1 89 ? 9.988 2.459 2.810 1.00 94.50 89 ARG A C 1
ATOM 712 O O . ARG A 1 89 ? 10.943 2.006 3.438 1.00 94.50 89 ARG A O 1
ATOM 719 N N . ASP A 1 90 ? 9.711 3.756 2.769 1.00 94.06 90 ASP A N 1
ATOM 720 C CA . ASP A 1 90 ? 10.528 4.765 3.436 1.00 94.06 90 ASP A CA 1
ATOM 721 C C . ASP A 1 90 ? 10.378 4.650 4.962 1.00 94.06 90 ASP A C 1
ATOM 723 O O . ASP A 1 90 ? 11.371 4.763 5.685 1.00 94.06 90 ASP A O 1
ATOM 727 N N . TYR A 1 91 ? 9.176 4.314 5.450 1.00 94.25 91 TYR A N 1
ATOM 728 C CA . TYR A 1 91 ? 8.965 3.927 6.846 1.00 94.25 91 TYR A CA 1
ATOM 729 C C . TYR A 1 91 ? 9.789 2.689 7.212 1.00 94.25 91 TYR A C 1
ATOM 731 O O . TYR A 1 91 ? 10.522 2.713 8.202 1.00 94.25 91 TYR A O 1
ATOM 739 N N . ALA A 1 92 ? 9.748 1.644 6.378 1.00 91.94 92 ALA A N 1
ATOM 740 C CA . ALA A 1 92 ? 10.498 0.414 6.605 1.00 91.94 92 ALA A CA 1
ATOM 741 C C . ALA A 1 92 ? 12.005 0.682 6.752 1.00 91.94 92 ALA A C 1
ATOM 743 O O . ALA A 1 92 ? 12.620 0.279 7.737 1.00 91.94 92 ALA A O 1
ATOM 744 N N . PHE A 1 93 ? 12.596 1.434 5.816 1.00 89.88 93 PHE A N 1
ATOM 745 C CA . PHE A 1 93 ? 14.022 1.766 5.860 1.00 89.88 93 PHE A CA 1
ATOM 746 C C . PHE A 1 93 ? 14.413 2.617 7.067 1.00 89.88 93 PHE A C 1
ATOM 748 O O . PHE A 1 93 ? 15.540 2.501 7.547 1.00 89.88 93 PHE A O 1
ATOM 755 N N . LYS A 1 94 ? 13.516 3.487 7.538 1.00 90.62 94 LYS A N 1
ATOM 756 C CA . LYS A 1 94 ? 13.783 4.366 8.678 1.00 90.62 94 LYS A CA 1
ATOM 757 C C . LYS A 1 94 ? 13.683 3.636 10.019 1.00 90.62 94 LYS A C 1
ATOM 759 O O . LYS A 1 94 ? 14.443 3.958 10.926 1.00 90.62 94 LYS A O 1
ATOM 764 N N . HIS A 1 95 ? 12.748 2.697 10.150 1.00 89.81 95 HIS A N 1
ATOM 765 C CA . HIS A 1 95 ? 12.396 2.079 11.433 1.00 89.81 95 HIS A CA 1
ATOM 766 C C . HIS A 1 95 ? 12.936 0.654 11.624 1.00 89.81 95 HIS A C 1
ATOM 768 O O . HIS A 1 95 ? 13.045 0.201 12.763 1.00 89.81 95 HIS A O 1
ATOM 774 N N . TYR A 1 96 ? 13.327 -0.029 10.545 1.00 88.06 96 TYR A N 1
ATOM 775 C CA . TYR A 1 96 ? 13.842 -1.403 10.580 1.00 88.06 96 TYR A CA 1
ATOM 776 C C . TYR A 1 96 ? 15.187 -1.489 9.840 1.00 88.06 96 TYR A C 1
ATOM 778 O O . TYR A 1 96 ? 15.274 -2.052 8.742 1.00 88.06 96 TYR A O 1
ATOM 786 N N . PRO A 1 97 ? 16.250 -0.866 10.385 1.00 83.12 97 PRO A N 1
ATOM 787 C CA . PRO A 1 97 ? 17.571 -0.915 9.776 1.00 83.12 97 PRO A CA 1
ATOM 788 C C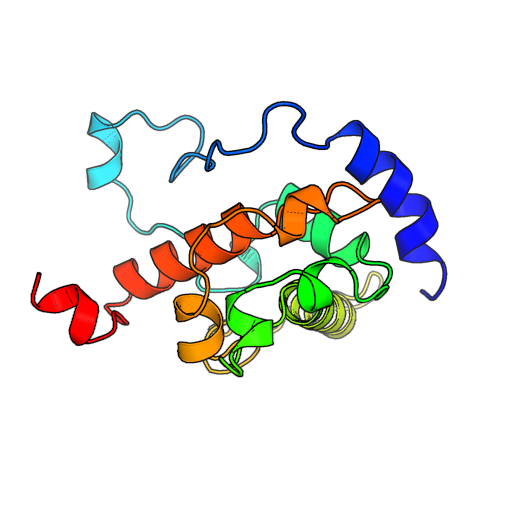 . PRO A 1 97 ? 18.170 -2.328 9.861 1.00 83.12 97 PRO A C 1
ATOM 790 O O . PRO A 1 97 ? 18.028 -3.024 10.855 1.00 83.12 97 PRO A O 1
ATOM 793 N N . LEU A 1 98 ? 18.935 -2.739 8.845 1.00 77.38 98 LEU A N 1
ATOM 794 C CA . LEU A 1 98 ? 19.612 -4.049 8.850 1.00 77.38 98 LEU A CA 1
ATOM 795 C C . LEU A 1 98 ? 20.649 -4.201 9.980 1.00 77.38 98 LEU A C 1
ATOM 797 O O . LEU A 1 98 ? 20.994 -5.319 10.351 1.00 77.38 98 LEU A O 1
ATOM 801 N N . ILE A 1 99 ? 21.180 -3.085 10.487 1.00 77.50 99 ILE A N 1
ATOM 802 C CA . ILE A 1 99 ? 22.156 -3.032 11.578 1.00 77.50 99 ILE A CA 1
ATOM 803 C C . ILE A 1 99 ? 21.667 -1.979 12.578 1.00 77.50 99 ILE A C 1
ATOM 805 O O . ILE A 1 99 ? 21.547 -0.806 12.223 1.00 77.50 99 ILE A O 1
ATOM 809 N N . GLY A 1 100 ? 21.399 -2.396 13.816 1.00 77.56 100 GLY A N 1
ATOM 810 C CA . GLY A 1 100 ? 20.890 -1.546 14.895 1.00 77.56 100 GLY A CA 1
ATOM 811 C C . GLY A 1 100 ? 19.710 -2.187 15.627 1.00 77.56 100 GLY A C 1
ATOM 812 O O . GLY A 1 100 ? 19.402 -3.359 15.418 1.00 77.56 100 GLY A O 1
ATOM 813 N N . SER A 1 101 ? 19.055 -1.423 16.502 1.00 74.94 101 SER A N 1
ATOM 814 C CA . SER A 1 101 ? 17.786 -1.834 17.106 1.00 74.94 101 SER A CA 1
ATOM 815 C C . SER A 1 101 ? 16.647 -1.645 16.105 1.00 74.94 101 SER A C 1
ATOM 817 O O . SER A 1 101 ? 16.451 -0.542 15.590 1.00 74.94 101 SER A O 1
ATOM 819 N N . ASN A 1 102 ? 15.895 -2.713 15.856 1.00 77.56 102 ASN A N 1
ATOM 820 C CA . ASN A 1 102 ? 14.675 -2.673 15.058 1.00 77.56 102 ASN A CA 1
ATOM 821 C C . ASN A 1 102 ? 13.499 -2.194 15.903 1.00 77.56 102 ASN A C 1
ATOM 823 O O . ASN A 1 102 ? 13.317 -2.690 17.012 1.00 77.56 102 ASN A O 1
ATOM 827 N N . GLY A 1 103 ? 12.670 -1.324 15.326 1.00 66.69 103 GLY A N 1
ATOM 828 C CA . GLY A 1 103 ? 11.353 -0.995 15.863 1.00 66.69 103 GLY A CA 1
ATOM 829 C C . GLY A 1 103 ? 11.370 -0.038 17.059 1.00 66.69 103 GLY A C 1
ATOM 830 O O . GLY A 1 103 ? 12.217 -0.101 17.946 1.00 66.69 103 GLY A O 1
ATOM 831 N N . GLY A 1 104 ? 10.408 0.882 17.062 1.00 73.62 104 GLY A N 1
ATOM 832 C CA . GLY A 1 104 ? 9.927 1.533 18.283 1.00 73.62 104 GLY A CA 1
ATOM 833 C C . GLY A 1 104 ? 8.612 0.880 18.706 1.00 73.62 104 GLY A C 1
ATOM 834 O O . GLY A 1 104 ? 8.234 -0.144 18.143 1.00 73.62 104 GLY A O 1
ATOM 835 N N . GLU A 1 105 ? 7.887 1.477 19.652 1.00 83.00 105 GLU A N 1
ATOM 836 C CA . GLU A 1 105 ? 6.526 1.009 19.939 1.00 83.00 105 GLU A CA 1
ATOM 837 C C . GLU A 1 105 ? 5.657 1.026 18.667 1.00 83.00 105 GLU A C 1
ATOM 839 O O . GLU A 1 105 ? 5.767 1.987 17.888 1.00 83.00 105 GLU A O 1
ATOM 844 N N . PRO A 1 106 ? 4.818 -0.007 18.443 1.00 87.25 106 PRO A N 1
ATOM 845 C CA . PRO A 1 106 ? 3.934 -0.073 17.288 1.00 87.25 106 PRO A CA 1
ATOM 846 C C . PRO A 1 106 ? 3.073 1.184 17.194 1.00 87.25 106 PRO A C 1
ATOM 848 O O . PRO A 1 106 ? 2.441 1.602 18.164 1.00 87.25 106 PRO A O 1
ATOM 851 N N . LYS A 1 107 ? 3.066 1.810 16.015 1.00 92.25 107 LYS A N 1
ATOM 852 C CA . LYS A 1 107 ? 2.278 3.018 15.759 1.00 92.25 107 LYS A CA 1
ATOM 853 C C . LYS A 1 107 ? 1.156 2.708 14.778 1.00 92.25 107 LYS A C 1
ATOM 855 O O . LYS A 1 107 ? 1.425 2.014 13.794 1.00 92.25 107 LYS A O 1
ATOM 860 N N . PRO A 1 108 ? -0.042 3.287 14.975 1.00 95.00 108 PRO A N 1
ATOM 861 C CA . PRO A 1 108 ? -1.107 3.214 13.986 1.00 95.00 108 PRO A CA 1
ATOM 862 C C . PRO A 1 108 ? -0.612 3.695 12.621 1.00 95.00 108 PRO A C 1
ATOM 864 O O . PRO A 1 108 ? 0.088 4.709 12.526 1.00 95.00 108 PRO A O 1
ATOM 867 N N . LEU A 1 109 ? -0.953 2.961 11.564 1.00 95.81 109 LEU A N 1
ATOM 868 C CA . LEU A 1 109 ? -0.607 3.327 10.190 1.00 95.81 109 LEU A CA 1
ATOM 869 C C . LEU A 1 109 ? -1.422 4.528 9.711 1.00 95.81 109 LEU A C 1
ATOM 871 O O . LEU A 1 109 ? -0.880 5.427 9.058 1.00 95.81 109 LEU A O 1
ATOM 875 N N . ILE A 1 110 ? -2.711 4.542 10.051 1.00 96.38 110 ILE A N 1
ATOM 876 C CA . ILE A 1 110 ? -3.632 5.634 9.748 1.00 96.38 110 ILE A CA 1
ATOM 877 C C . ILE A 1 110 ? -3.348 6.808 10.689 1.00 96.38 110 ILE A C 1
ATOM 879 O O . ILE A 1 110 ? -3.164 6.634 11.889 1.00 96.38 110 ILE A O 1
ATOM 883 N N . GLY A 1 111 ? -3.248 8.013 10.129 1.00 93.94 111 GLY A N 1
ATOM 884 C CA . GLY A 1 111 ? -2.864 9.227 10.855 1.00 93.94 111 GLY A CA 1
ATOM 885 C C . GLY A 1 111 ? -1.351 9.425 11.010 1.00 93.94 111 GLY A C 1
ATOM 886 O O . GLY A 1 111 ? -0.924 10.506 11.407 1.00 93.94 111 GLY A O 1
ATOM 887 N N . ASN A 1 112 ? -0.532 8.428 10.653 1.00 94.62 112 ASN A N 1
ATOM 888 C CA . ASN A 1 112 ? 0.930 8.511 10.707 1.00 94.62 112 ASN A CA 1
ATOM 889 C C . ASN A 1 112 ? 1.563 8.365 9.315 1.00 94.62 112 ASN A C 1
ATOM 891 O O . ASN A 1 112 ? 2.204 9.291 8.823 1.00 94.62 112 ASN A O 1
ATOM 895 N N . ILE A 1 113 ? 1.354 7.220 8.658 1.00 95.44 113 ILE A N 1
ATOM 896 C CA . ILE A 1 113 ? 1.899 6.940 7.320 1.00 95.44 113 ILE A CA 1
ATOM 897 C C . ILE A 1 113 ? 0.871 7.280 6.238 1.00 95.44 113 ILE A C 1
ATOM 899 O O . ILE A 1 113 ? 1.209 7.907 5.231 1.00 95.44 113 ILE A O 1
ATOM 903 N N . TYR A 1 114 ? -0.379 6.873 6.449 1.00 97.44 114 TYR A N 1
ATOM 904 C CA . TYR A 1 114 ? -1.477 7.043 5.499 1.00 97.44 114 TYR A CA 1
ATOM 905 C C . TYR A 1 114 ? -2.598 7.874 6.122 1.00 97.44 114 TYR A C 1
ATOM 907 O O . TYR A 1 114 ? -2.776 7.868 7.341 1.00 97.44 114 TYR A O 1
ATOM 915 N N . SER A 1 115 ? -3.370 8.583 5.300 1.00 96.25 115 SER A N 1
ATOM 916 C CA . SER A 1 115 ? -4.621 9.198 5.758 1.00 96.25 115 SER A CA 1
ATOM 917 C C . SER A 1 115 ? -5.804 8.266 5.507 1.00 96.25 115 SER A C 1
ATOM 919 O O . SER A 1 115 ? -5.782 7.461 4.578 1.00 96.25 115 SER A O 1
ATOM 921 N N . GLU A 1 116 ? -6.858 8.398 6.311 1.00 95.31 116 GLU A N 1
ATOM 922 C CA . GLU A 1 116 ? -8.110 7.657 6.121 1.00 95.31 116 GLU A CA 1
ATOM 923 C C . GLU A 1 116 ? -8.665 7.867 4.696 1.00 95.31 116 GLU A C 1
ATOM 925 O O . GLU A 1 116 ? -8.902 6.906 3.958 1.00 95.31 116 GLU A O 1
ATOM 930 N N . ASP A 1 117 ? -8.766 9.127 4.263 1.00 94.69 117 ASP A N 1
ATOM 931 C CA . ASP A 1 117 ? -9.276 9.490 2.936 1.00 94.69 117 ASP A CA 1
ATOM 932 C C . ASP A 1 117 ? -8.458 8.892 1.783 1.00 94.69 117 ASP A C 1
ATOM 934 O O . ASP A 1 117 ? -9.023 8.532 0.746 1.00 94.69 117 ASP A O 1
ATOM 938 N N . GLU A 1 118 ? -7.135 8.768 1.937 1.00 95.81 118 GLU A N 1
ATOM 939 C CA . GLU A 1 118 ? -6.262 8.148 0.934 1.00 95.81 118 GLU A CA 1
ATOM 940 C C . GLU A 1 118 ? -6.648 6.681 0.721 1.00 95.81 118 GLU A C 1
ATOM 942 O O . GLU A 1 118 ? -6.804 6.232 -0.419 1.00 95.81 118 GLU A O 1
ATOM 947 N N . ILE A 1 119 ? -6.883 5.945 1.809 1.00 97.38 119 ILE A N 1
ATOM 948 C CA . ILE A 1 119 ? -7.219 4.523 1.751 1.00 97.38 119 ILE A CA 1
ATOM 949 C C . ILE A 1 119 ? -8.654 4.306 1.254 1.00 97.38 119 ILE A C 1
ATOM 951 O O . ILE A 1 119 ? -8.896 3.436 0.406 1.00 97.38 119 ILE A O 1
ATOM 955 N N . TRP A 1 120 ? -9.623 5.107 1.701 1.00 96.31 120 TRP A N 1
ATOM 956 C CA . TRP A 1 120 ? -11.022 4.984 1.264 1.00 96.31 120 TRP A CA 1
ATOM 957 C C . TRP A 1 120 ? -11.284 5.495 -0.157 1.00 96.31 120 TRP A C 1
ATOM 959 O O . TRP A 1 120 ? -12.245 5.067 -0.791 1.00 96.31 120 TRP A O 1
ATOM 969 N N . SER A 1 121 ? -10.382 6.296 -0.727 1.00 97.12 121 SER A N 1
ATOM 970 C CA . SER A 1 121 ? -10.490 6.761 -2.118 1.00 97.12 121 SER A CA 1
ATOM 971 C C . SER A 1 121 ? -10.312 5.657 -3.172 1.00 97.12 121 SER A C 1
ATOM 973 O O . SER A 1 121 ? -10.664 5.850 -4.336 1.00 97.12 121 SER A O 1
ATOM 975 N N . CYS A 1 122 ? -9.765 4.493 -2.809 1.00 97.06 122 CYS A N 1
ATOM 976 C CA . CYS A 1 122 ? -9.575 3.394 -3.756 1.00 97.06 122 CYS A CA 1
ATOM 977 C C . CYS A 1 122 ? -10.909 2.751 -4.171 1.00 97.06 122 CYS A C 1
ATOM 979 O O . CYS A 1 122 ? -11.689 2.280 -3.350 1.00 97.06 122 CYS A O 1
ATOM 981 N N . THR A 1 123 ? -11.163 2.643 -5.467 1.00 95.56 123 THR A N 1
ATOM 982 C CA . THR A 1 123 ? -12.382 1.994 -5.982 1.00 95.56 123 THR A CA 1
ATOM 983 C C . THR A 1 123 ? -12.179 0.518 -6.318 1.00 95.56 123 THR A C 1
ATOM 985 O O . THR A 1 123 ? -13.023 -0.074 -6.981 1.00 95.56 123 THR A O 1
ATOM 988 N N . THR A 1 124 ? -11.027 -0.056 -5.943 1.00 96.50 124 THR A N 1
ATOM 989 C CA . THR A 1 124 ? -10.635 -1.443 -6.258 1.00 96.50 124 THR A CA 1
ATOM 990 C C . THR A 1 124 ? -10.767 -1.802 -7.749 1.00 96.50 124 THR A C 1
ATOM 992 O O . THR A 1 124 ? -10.981 -2.952 -8.102 1.00 96.50 124 THR A O 1
ATOM 995 N N . CYS A 1 125 ? -10.600 -0.818 -8.645 1.00 96.38 125 CYS A N 1
ATOM 996 C CA . CYS A 1 125 ? -10.743 -0.995 -10.098 1.00 96.38 125 CYS A CA 1
ATOM 997 C C . CYS A 1 125 ? -9.600 -1.779 -10.771 1.00 96.38 125 CYS A C 1
ATOM 999 O O . CYS A 1 125 ? -9.722 -2.175 -11.925 1.00 96.38 125 CYS A O 1
ATOM 1001 N N . GLY A 1 126 ? -8.460 -1.940 -10.093 1.00 96.31 126 GLY A N 1
ATOM 1002 C CA . GLY A 1 126 ? -7.314 -2.721 -10.570 1.00 96.31 126 GLY A CA 1
ATOM 1003 C C . GLY A 1 126 ? -6.403 -2.076 -11.616 1.00 96.31 126 GLY A C 1
ATOM 1004 O O . GLY A 1 126 ? -5.375 -2.663 -11.944 1.00 96.31 126 GLY A O 1
ATOM 1005 N N . ALA A 1 127 ? -6.679 -0.856 -12.087 1.00 97.25 127 ALA A N 1
ATOM 1006 C CA . ALA A 1 127 ? -5.835 -0.183 -13.085 1.00 97.25 127 ALA A CA 1
ATOM 1007 C C . ALA A 1 127 ? -4.352 -0.071 -12.665 1.00 97.25 127 ALA A C 1
ATOM 1009 O O . ALA A 1 127 ? -3.452 -0.253 -13.482 1.00 97.25 127 ALA A O 1
ATOM 1010 N N . CYS A 1 128 ? -4.083 0.172 -11.379 1.00 97.12 128 CYS A N 1
ATOM 1011 C CA . CYS A 1 128 ? -2.725 0.281 -10.843 1.00 97.12 128 CYS A CA 1
ATOM 1012 C C . CYS A 1 128 ? -1.909 -1.014 -10.964 1.00 97.12 128 CYS A C 1
ATOM 1014 O O . CYS A 1 128 ? -0.717 -0.952 -11.258 1.00 97.12 128 CYS A O 1
ATOM 1016 N N . GLU A 1 129 ? -2.541 -2.168 -10.756 1.00 96.19 129 GLU A N 1
ATOM 1017 C CA . GLU A 1 129 ? -1.901 -3.481 -10.879 1.00 96.19 129 GLU A CA 1
ATOM 1018 C C . GLU A 1 129 ? -1.758 -3.895 -12.345 1.00 96.19 129 GLU A C 1
ATOM 1020 O O . GLU A 1 129 ? -0.777 -4.543 -12.707 1.00 96.19 129 GLU A O 1
ATOM 1025 N N . GLN A 1 130 ? -2.689 -3.467 -13.209 1.00 95.69 130 GLN A N 1
ATOM 1026 C CA . GLN A 1 130 ? -2.594 -3.711 -14.648 1.00 95.69 130 GLN A CA 1
ATOM 1027 C C . GLN A 1 130 ? -1.389 -3.013 -15.281 1.00 95.69 130 GLN A C 1
ATOM 1029 O O . GLN A 1 130 ? -0.715 -3.574 -16.143 1.00 95.69 130 GLN A O 1
ATOM 1034 N N . GLU A 1 131 ? -1.106 -1.802 -14.812 1.00 96.69 131 GLU A N 1
ATOM 1035 C CA . GLU A 1 131 ? -0.106 -0.903 -15.387 1.00 96.69 131 GLU A CA 1
ATOM 1036 C C . GLU A 1 131 ? 1.273 -1.023 -14.743 1.00 96.69 131 GLU A C 1
ATOM 1038 O O . GLU A 1 131 ? 2.238 -0.428 -15.236 1.00 96.69 131 GLU A O 1
ATOM 1043 N N . CYS A 1 132 ? 1.381 -1.764 -13.635 1.00 96.31 132 CYS A N 1
ATOM 1044 C CA . CYS A 1 132 ? 2.641 -1.932 -12.933 1.00 96.31 132 CYS A CA 1
ATOM 1045 C C . CYS A 1 132 ? 3.555 -2.915 -13.684 1.00 96.31 132 CYS A C 1
ATOM 1047 O O . CYS A 1 132 ? 3.254 -4.109 -13.733 1.00 96.31 132 CYS A O 1
ATOM 1049 N N . PRO A 1 133 ? 4.717 -2.466 -14.196 1.00 95.25 133 PRO A N 1
ATOM 1050 C CA . PRO A 1 133 ? 5.637 -3.342 -14.920 1.00 95.25 133 PRO A CA 1
ATOM 1051 C C . PRO A 1 133 ? 6.368 -4.329 -13.999 1.00 95.25 133 PRO A C 1
ATOM 1053 O O . PRO A 1 133 ? 7.030 -5.237 -14.486 1.00 95.25 133 PRO A O 1
ATOM 1056 N N . LEU A 1 134 ? 6.270 -4.144 -12.678 1.00 96.00 134 LEU A N 1
ATOM 1057 C CA . LEU A 1 134 ? 6.949 -4.959 -11.668 1.00 96.00 134 LEU A CA 1
ATOM 1058 C C . LEU A 1 134 ? 5.988 -5.861 -10.880 1.00 96.00 134 LEU A C 1
ATOM 1060 O O . LEU A 1 134 ? 6.397 -6.442 -9.879 1.00 96.00 134 LEU A O 1
ATOM 1064 N N . GLY A 1 135 ? 4.714 -5.940 -11.285 1.00 95.31 135 GLY A N 1
ATOM 1065 C CA . GLY A 1 135 ? 3.734 -6.830 -10.653 1.00 95.31 135 GLY A CA 1
ATOM 1066 C C . GLY A 1 135 ? 3.398 -6.481 -9.199 1.00 95.31 135 GLY A C 1
ATOM 1067 O O . GLY A 1 135 ? 3.155 -7.379 -8.400 1.00 95.31 135 GLY A O 1
ATOM 1068 N N . ILE A 1 136 ? 3.421 -5.195 -8.829 1.00 96.75 136 ILE A N 1
ATOM 1069 C CA . ILE A 1 136 ? 3.070 -4.768 -7.466 1.00 96.75 136 ILE A CA 1
ATOM 1070 C C . ILE A 1 136 ? 1.565 -4.899 -7.232 1.00 96.75 136 ILE A C 1
ATOM 1072 O O . ILE A 1 136 ? 0.769 -4.336 -7.984 1.00 96.75 136 ILE A O 1
ATOM 1076 N N . GLU A 1 137 ? 1.197 -5.577 -6.145 1.00 95.69 137 GLU A N 1
ATOM 1077 C CA . GLU A 1 137 ? -0.195 -5.829 -5.749 1.00 95.69 137 GLU A CA 1
ATOM 1078 C C . GLU A 1 137 ? -0.688 -4.723 -4.804 1.00 95.69 137 GLU A C 1
ATOM 1080 O O . GLU A 1 137 ? -0.497 -4.774 -3.588 1.00 95.69 137 GLU A O 1
ATOM 1085 N N . TYR A 1 138 ? -1.261 -3.653 -5.345 1.00 96.12 138 TYR A N 1
ATOM 1086 C CA . TYR A 1 138 ? -1.726 -2.510 -4.554 1.00 96.12 138 TYR A CA 1
ATOM 1087 C C . TYR A 1 138 ? -3.036 -2.784 -3.808 1.00 96.12 138 TYR A C 1
ATOM 1089 O O . TYR A 1 138 ? -3.223 -2.265 -2.706 1.00 96.12 138 TYR A O 1
ATOM 1097 N N . ILE A 1 139 ? -3.946 -3.560 -4.399 1.00 96.56 139 ILE A N 1
ATOM 1098 C CA . ILE A 1 139 ? -5.320 -3.710 -3.909 1.00 96.56 139 ILE A CA 1
ATOM 1099 C C . ILE A 1 139 ? -5.334 -4.415 -2.562 1.00 96.56 139 ILE A C 1
ATOM 1101 O O . ILE A 1 139 ? -5.970 -3.916 -1.640 1.00 96.56 139 ILE A O 1
ATOM 1105 N N . ASP A 1 140 ? -4.592 -5.509 -2.410 1.00 95.06 140 ASP A N 1
ATOM 1106 C CA . ASP A 1 140 ? -4.586 -6.272 -1.159 1.00 95.06 140 ASP A CA 1
ATOM 1107 C C . ASP A 1 140 ? -4.122 -5.444 0.038 1.00 95.06 140 ASP A C 1
ATOM 1109 O O . ASP A 1 140 ? -4.697 -5.553 1.116 1.00 95.06 140 ASP A O 1
ATOM 1113 N N . LYS A 1 141 ? -3.136 -4.560 -0.159 1.00 95.50 141 LYS A N 1
ATOM 1114 C CA . LYS A 1 141 ? -2.661 -3.645 0.892 1.00 95.50 141 LYS A CA 1
ATOM 1115 C C . LYS A 1 141 ? -3.759 -2.674 1.299 1.00 95.50 141 LYS A C 1
ATOM 1117 O O . LYS A 1 141 ? -3.976 -2.454 2.482 1.00 95.50 141 LYS A O 1
ATOM 1122 N N . ILE A 1 142 ? -4.451 -2.097 0.316 1.00 97.38 142 ILE A N 1
ATOM 1123 C CA . ILE A 1 142 ? -5.560 -1.175 0.564 1.00 97.38 142 ILE A CA 1
ATOM 1124 C C . ILE A 1 142 ? -6.721 -1.890 1.257 1.00 97.38 142 ILE A C 1
ATOM 1126 O O . ILE A 1 142 ? -7.280 -1.349 2.205 1.00 97.38 142 ILE A O 1
ATOM 1130 N N . VAL A 1 143 ? -7.088 -3.089 0.802 1.00 96.50 143 VAL A N 1
ATOM 1131 C CA . VAL A 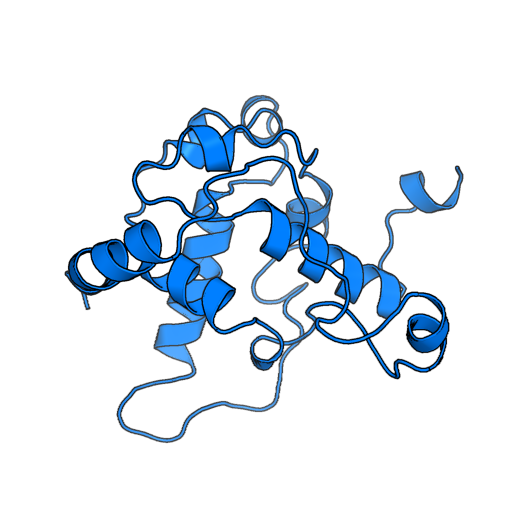1 143 ? -8.170 -3.869 1.409 1.00 96.50 143 VAL A CA 1
ATOM 1132 C C . VAL A 1 143 ? -7.820 -4.252 2.842 1.00 96.50 143 VAL A C 1
ATOM 1134 O O . VAL A 1 143 ? -8.669 -4.138 3.716 1.00 96.50 143 VAL A O 1
ATOM 1137 N N . ASP A 1 144 ? -6.580 -4.643 3.115 1.00 96.56 144 ASP A N 1
ATOM 1138 C CA . ASP A 1 144 ? -6.146 -4.955 4.474 1.00 96.56 144 ASP A CA 1
ATOM 1139 C C . ASP A 1 144 ? -6.105 -3.736 5.397 1.00 96.56 144 ASP A C 1
ATOM 1141 O O . ASP A 1 144 ? -6.503 -3.841 6.555 1.00 96.56 144 ASP A O 1
ATOM 1145 N N . LEU A 1 145 ? -5.693 -2.572 4.891 1.00 97.00 145 LEU A N 1
ATOM 1146 C CA . LEU A 1 145 ? -5.797 -1.318 5.639 1.00 97.00 145 LEU A CA 1
ATOM 1147 C C . LEU A 1 145 ? -7.266 -0.979 5.935 1.00 97.00 145 LEU A C 1
ATOM 1149 O O . LEU A 1 145 ? -7.589 -0.569 7.043 1.00 97.00 145 LEU A O 1
ATOM 1153 N N . ARG A 1 146 ? -8.182 -1.203 4.980 1.00 96.44 146 ARG A N 1
ATOM 1154 C CA . ARG A 1 146 ? -9.631 -1.044 5.210 1.00 96.44 146 ARG A CA 1
ATOM 1155 C C . ARG A 1 146 ? -10.165 -2.013 6.243 1.00 96.44 146 ARG A C 1
ATOM 1157 O O . ARG A 1 146 ? -10.941 -1.598 7.087 1.00 96.44 146 ARG A O 1
ATOM 1164 N N . ARG A 1 147 ? -9.751 -3.277 6.181 1.00 95.06 147 ARG A N 1
ATOM 1165 C CA . ARG A 1 147 ? -10.092 -4.302 7.172 1.00 95.06 147 ARG A CA 1
ATOM 1166 C C . ARG A 1 147 ? -9.670 -3.856 8.574 1.00 95.06 147 ARG A C 1
ATOM 1168 O O . ARG A 1 147 ? -10.508 -3.874 9.462 1.00 95.06 147 ARG A O 1
ATOM 1175 N N . GLY A 1 148 ? -8.441 -3.355 8.726 1.00 95.44 148 GLY A N 1
ATOM 1176 C CA . GLY A 1 148 ? -7.942 -2.831 10.001 1.00 95.44 148 GLY A CA 1
ATOM 1177 C C . GLY A 1 148 ? -8.740 -1.623 10.491 1.00 95.44 148 GLY A C 1
ATOM 1178 O O . GLY A 1 148 ? -9.150 -1.584 11.644 1.00 95.44 148 GLY A O 1
ATOM 1179 N N . MET A 1 149 ? -9.050 -0.678 9.597 1.00 94.94 149 MET A N 1
ATOM 1180 C CA . MET A 1 149 ? -9.899 0.471 9.932 1.00 94.94 149 MET A CA 1
ATOM 1181 C C . MET A 1 149 ? -11.323 0.063 10.331 1.00 94.94 149 MET A C 1
ATOM 1183 O O . MET A 1 149 ? -11.870 0.636 11.265 1.00 94.94 149 MET A O 1
ATOM 1187 N N . VAL A 1 150 ? -11.929 -0.913 9.647 1.00 93.69 150 VAL A N 1
ATOM 1188 C CA . VAL A 1 150 ? -13.261 -1.438 9.992 1.00 93.69 150 VAL A CA 1
ATOM 1189 C C . VAL A 1 150 ? -13.243 -2.087 11.373 1.00 93.69 150 VAL A C 1
ATOM 1191 O O . VAL A 1 150 ? -14.132 -1.806 12.172 1.00 93.69 150 VAL A O 1
ATOM 1194 N N . ASP A 1 151 ? -12.221 -2.889 11.666 1.00 92.12 151 ASP A N 1
ATOM 1195 C CA . ASP A 1 151 ? -12.029 -3.540 12.966 1.00 92.12 151 ASP A CA 1
ATOM 1196 C C . ASP A 1 151 ? -11.847 -2.516 14.108 1.00 92.12 151 ASP A C 1
ATOM 1198 O O . ASP A 1 151 ? -12.334 -2.700 15.219 1.00 92.12 151 ASP A O 1
ATOM 1202 N N . GLU A 1 152 ? -11.216 -1.371 13.826 1.00 90.38 152 GLU A N 1
ATOM 1203 C CA . GLU A 1 152 ? -11.064 -0.249 14.770 1.00 90.38 152 GLU A CA 1
ATOM 1204 C C . GLU A 1 152 ? -12.262 0.729 14.781 1.00 90.38 152 GLU A C 1
ATOM 1206 O O . GLU A 1 152 ? -12.231 1.746 15.476 1.00 90.38 152 GLU A O 1
ATOM 1211 N N . GLY A 1 153 ? -13.325 0.459 14.014 1.00 87.19 153 GLY A N 1
ATOM 1212 C CA . GLY A 1 153 ? -14.518 1.311 13.926 1.00 87.19 153 GLY A CA 1
ATOM 1213 C C . GLY A 1 153 ? -14.347 2.604 13.108 1.00 87.19 153 GLY A C 1
ATOM 1214 O O . GLY A 1 153 ? -15.246 3.448 13.088 1.00 87.19 153 GLY A O 1
ATOM 1215 N N . MET A 1 154 ? -13.229 2.772 12.398 1.00 85.19 154 MET A N 1
ATOM 1216 C CA . MET A 1 154 ? -12.924 3.904 11.511 1.00 85.19 154 MET A CA 1
ATOM 1217 C C . MET A 1 154 ? -13.511 3.702 10.105 1.00 85.19 154 MET A C 1
ATOM 1219 O O . MET A 1 154 ? -12.802 3.492 9.118 1.00 85.19 154 MET A O 1
ATOM 1223 N N . VAL A 1 155 ? -14.840 3.744 10.007 1.00 85.12 155 VAL A N 1
ATOM 1224 C CA . VAL A 1 155 ? -15.563 3.584 8.734 1.00 85.12 155 VAL A CA 1
ATOM 1225 C C . VAL A 1 155 ? -16.234 4.902 8.332 1.00 85.12 155 VAL A C 1
ATOM 1227 O O . VAL A 1 155 ? -16.993 5.448 9.134 1.00 85.12 155 VAL A O 1
ATOM 1230 N N . PRO A 1 156 ? -16.062 5.401 7.093 1.00 82.62 156 PRO A N 1
ATOM 1231 C CA . PRO A 1 156 ? -16.721 6.615 6.629 1.00 82.62 156 PRO A CA 1
ATOM 1232 C C . PRO A 1 156 ? -18.242 6.544 6.780 1.00 82.62 156 PRO A C 1
ATOM 1234 O O . PRO A 1 156 ? -18.872 5.550 6.412 1.00 82.62 156 PRO A O 1
ATOM 1237 N N . GLN A 1 157 ? -18.865 7.637 7.232 1.00 81.50 157 GLN A N 1
ATOM 1238 C CA . GLN A 1 157 ? -20.318 7.687 7.458 1.00 81.50 157 GLN A CA 1
ATOM 1239 C C . GLN A 1 157 ? -21.151 7.356 6.211 1.00 81.50 157 GLN A C 1
ATOM 1241 O O . GLN A 1 157 ? -22.276 6.877 6.334 1.00 81.50 157 GLN A O 1
ATOM 1246 N N . SER A 1 158 ? -20.626 7.611 5.008 1.00 79.75 158 SER A N 1
ATOM 1247 C CA . SER A 1 158 ? -21.308 7.270 3.756 1.00 79.75 158 SER A CA 1
ATOM 1248 C C . SER A 1 158 ? -21.452 5.763 3.538 1.00 79.75 158 SER A C 1
ATOM 1250 O O . SER A 1 158 ? -22.356 5.357 2.820 1.00 79.75 158 SER A O 1
ATOM 1252 N N . LEU A 1 159 ? -20.578 4.945 4.134 1.00 76.75 159 LEU A N 1
ATOM 1253 C CA . LEU A 1 159 ? -20.620 3.483 4.035 1.00 76.75 159 LEU A CA 1
ATOM 1254 C C . LEU A 1 159 ? -21.447 2.839 5.155 1.00 76.75 159 LEU A C 1
ATOM 1256 O O . LEU A 1 159 ? -21.956 1.744 4.968 1.00 76.75 159 LEU A O 1
ATOM 1260 N N . GLN A 1 160 ? -21.619 3.519 6.291 1.00 72.50 160 GLN A N 1
ATOM 1261 C CA . GLN A 1 160 ? -22.403 3.008 7.426 1.00 72.50 160 GLN A CA 1
ATOM 1262 C C . GLN A 1 160 ? -23.926 3.126 7.232 1.00 72.50 160 GLN A C 1
ATOM 1264 O O . GLN A 1 160 ? -24.690 2.542 7.991 1.00 72.50 160 GLN A O 1
ATOM 1269 N N . LYS A 1 161 ? -24.379 3.931 6.261 1.00 59.34 161 LYS A N 1
ATOM 1270 C CA . LYS A 1 161 ? -25.803 4.224 6.011 1.00 59.34 161 LYS A CA 1
ATOM 1271 C C . LYS A 1 161 ? -26.418 3.398 4.869 1.00 59.34 161 LYS A C 1
ATOM 1273 O O . LYS A 1 161 ? -27.506 3.752 4.416 1.00 59.34 161 LYS A O 1
ATOM 1278 N N . ALA A 1 162 ? -25.706 2.385 4.373 1.00 48.19 162 ALA A N 1
ATOM 1279 C CA . ALA A 1 162 ? -26.149 1.511 3.287 1.00 48.19 162 ALA A CA 1
ATOM 1280 C C . ALA A 1 162 ? -26.871 0.267 3.816 1.00 48.19 162 ALA A C 1
ATOM 1282 O O . ALA A 1 162 ? -26.435 -0.254 4.866 1.00 48.19 162 ALA A O 1
#

Foldseek 3Di:
DLCQLVVLLVVLLVVFDPDPDDADDQDPPADPVCPVVDPATFDFFLVPDDPSLLSLLSNQPLPQQLQVQQPLNVVPFLEGLSLVSPLSNVCCCVAAPPDDDHHDPTDTCDPPSDDPRHLVSHPSPCSSQVRDPSNRDSNNNSV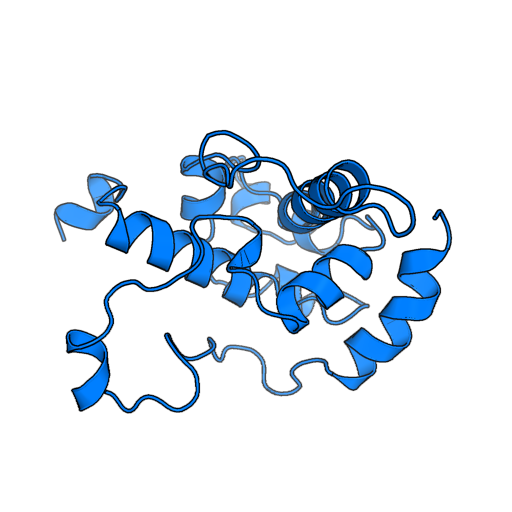RNVRRCVRVVNDDPVVVVD

Sequence (162 aa):
GKHFHVVISLFNVFFMRLERGNVKPVRYGVDEDGLDDLESFGVKVFEDFTWKHMLDFYTCADCGRCSDRCPANAVGRPLSPRFISIKGRDYAFKHYPLIGSNGGEPKPLIGNIYSEDEIWSCTTCGACEQECPLGIEYIDKIVDLRRGMVDEGMVPQSLQKA